Protein AF-A0A553DT82-F1 (afdb_monomer)

Secondary structure (DSSP, 8-state):
-HHHHHHHHHHHHH------SSPPPTTPPPHHHHHHHHHHHHHHHHHHHTT-TTS-S----HHHHHHHHH---HHHHHHHHHHHHTSHHHHHHHHHHHHHHHHHHHHHHHHHHHHHHHHHHHHHHHHHHHHHHHHHH--

Solvent-accessible surface area (backbone atoms only — not comparable to full-atom values): 8130 Å² total; per-residue (Å²): 113,73,70,59,53,53,52,51,54,54,55,58,67,70,61,64,80,83,62,71,92,52,71,83,62,94,70,54,62,53,68,71,59,48,41,53,50,52,43,50,50,52,51,53,54,56,45,64,77,65,66,52,80,76,69,65,90,68,87,70,49,69,65,57,51,47,27,71,74,69,74,47,54,68,68,43,51,51,54,32,48,51,39,43,58,70,38,61,69,68,35,47,54,43,51,53,52,40,51,52,55,49,52,55,51,49,54,55,50,51,54,52,52,53,53,52,50,53,53,54,52,53,51,52,51,53,51,52,55,51,53,57,53,55,60,62,75,80,108

Organism: NCBI:txid2594428

Mean predicted aligned error: 11.13 Å

Foldseek 3Di:
DVVVVVVVVVVVVVPPPPDLPADDDPLADDLVLLLVLVLVVVVVVVCVVVPVPVVDDPPQDSQNVSCVPVVDHPVNSVSNLVSQVSDVVSVVVSVVVSVVVVVVVVVVVVVVVVVVVVVVVVVVVVVVVVVVVVVVVVD

pLDDT: mean 84.73, std 13.61, range [50.41, 98.31]

Structure (mmCIF, N/CA/C/O backbone):
data_AF-A0A553DT82-F1
#
_entry.id   AF-A0A553DT82-F1
#
loop_
_atom_site.group_PDB
_atom_site.id
_atom_site.type_symbol
_atom_site.label_ato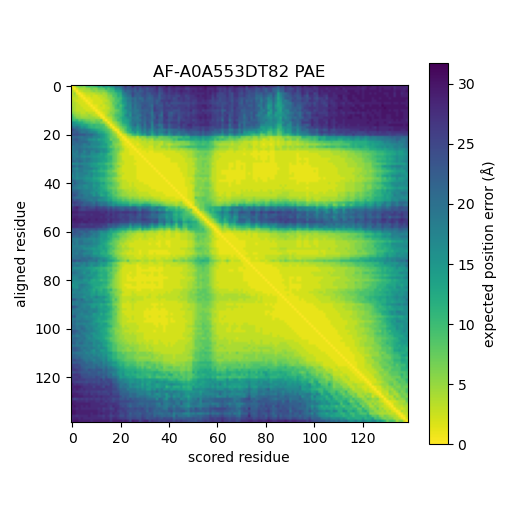m_id
_atom_site.label_alt_id
_atom_site.label_comp_id
_atom_site.label_asym_id
_atom_site.label_entity_id
_atom_site.label_seq_id
_atom_site.pdbx_PDB_ins_code
_atom_site.Cartn_x
_atom_site.Cartn_y
_atom_site.Cartn_z
_atom_site.occupancy
_atom_site.B_iso_or_equiv
_atom_site.auth_seq_id
_atom_site.auth_comp_id
_atom_site.auth_asym_id
_atom_site.auth_atom_id
_atom_site.pdbx_PDB_model_num
ATOM 1 N N . MET A 1 1 ? -5.249 -8.506 57.239 1.00 57.72 1 MET A N 1
ATOM 2 C CA . MET A 1 1 ? -5.702 -7.283 56.530 1.00 57.72 1 MET A CA 1
ATOM 3 C C . MET A 1 1 ? -4.726 -6.869 55.418 1.00 57.72 1 MET A C 1
ATOM 5 O O . MET A 1 1 ? -5.111 -6.950 54.264 1.00 57.72 1 MET A O 1
ATOM 9 N N . LYS A 1 2 ? -3.453 -6.530 55.708 1.00 65.25 2 LYS A N 1
ATOM 10 C CA . LYS A 1 2 ? -2.449 -6.124 54.687 1.00 65.25 2 LYS A CA 1
ATOM 11 C C . LYS A 1 2 ? -2.184 -7.159 53.572 1.00 65.25 2 LYS A C 1
ATOM 13 O O . LYS A 1 2 ? -2.075 -6.777 52.417 1.00 65.25 2 LYS A O 1
ATOM 18 N N . GLN A 1 3 ? -2.136 -8.450 53.908 1.00 69.50 3 GLN A N 1
ATOM 19 C CA . GLN A 1 3 ? -1.867 -9.545 52.955 1.00 69.50 3 GLN A CA 1
ATOM 20 C C . GLN A 1 3 ? -2.986 -9.708 51.899 1.00 69.50 3 GLN A C 1
ATOM 22 O O . GLN A 1 3 ? -2.711 -9.966 50.733 1.00 69.50 3 GLN A O 1
ATOM 27 N N . LEU A 1 4 ? -4.250 -9.484 52.288 1.00 78.06 4 LEU A N 1
ATOM 28 C CA . LEU A 1 4 ? -5.410 -9.564 51.385 1.00 78.06 4 LEU A CA 1
ATOM 29 C C . LEU A 1 4 ? -5.477 -8.377 50.418 1.00 78.06 4 LEU A C 1
ATOM 31 O O . LEU A 1 4 ? -5.872 -8.547 49.271 1.00 78.06 4 LEU A O 1
ATOM 35 N N . ILE A 1 5 ? -5.050 -7.193 50.867 1.00 82.31 5 ILE A N 1
ATOM 36 C CA . ILE A 1 5 ? -4.987 -5.986 50.032 1.00 82.31 5 ILE A CA 1
ATOM 37 C C . ILE A 1 5 ? -3.953 -6.168 48.917 1.00 82.31 5 ILE A C 1
ATOM 39 O O . ILE A 1 5 ? -4.238 -5.863 47.764 1.00 82.31 5 ILE A O 1
ATOM 43 N N . VAL A 1 6 ? -2.780 -6.728 49.234 1.00 83.56 6 VAL A N 1
ATOM 44 C CA . VAL A 1 6 ? -1.740 -7.021 48.234 1.00 83.56 6 VAL A CA 1
ATOM 45 C C . VAL A 1 6 ? -2.232 -8.050 47.214 1.00 83.56 6 VAL A C 1
ATOM 47 O O . VAL A 1 6 ? -2.011 -7.874 46.019 1.00 83.56 6 VAL A O 1
ATOM 50 N N . PHE A 1 7 ? -2.958 -9.079 47.661 1.00 83.38 7 PHE A N 1
ATOM 51 C CA . PHE A 1 7 ? -3.541 -10.078 46.765 1.00 83.38 7 PHE A CA 1
ATOM 52 C C . PHE A 1 7 ? -4.602 -9.473 45.832 1.00 83.38 7 PHE A C 1
ATOM 54 O O . PHE A 1 7 ? -4.594 -9.744 44.634 1.00 83.38 7 PHE A O 1
ATOM 61 N N . PHE A 1 8 ? -5.465 -8.589 46.345 1.00 80.56 8 PHE A N 1
ATOM 62 C CA . PHE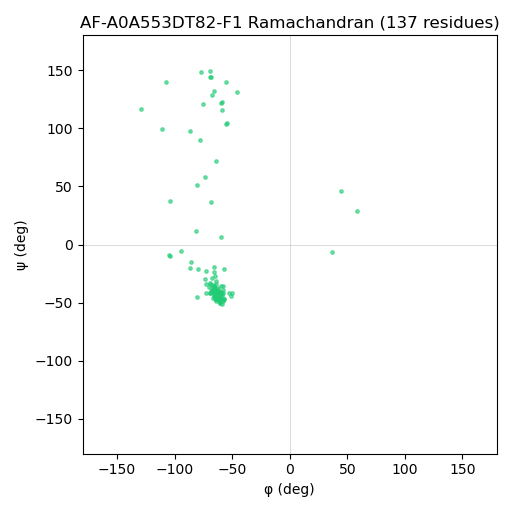 A 1 8 ? -6.452 -7.876 45.529 1.00 80.56 8 PHE A CA 1
ATOM 63 C C . PHE A 1 8 ? -5.804 -6.936 44.504 1.00 80.56 8 PHE A C 1
ATOM 65 O O . PHE A 1 8 ? -6.243 -6.898 43.359 1.00 80.56 8 PHE A O 1
ATOM 72 N N . ILE A 1 9 ? -4.734 -6.225 44.877 1.00 81.38 9 ILE A N 1
ATOM 73 C CA . ILE A 1 9 ? -3.971 -5.359 43.962 1.00 81.38 9 ILE A CA 1
ATOM 74 C C . ILE A 1 9 ? -3.288 -6.185 42.863 1.00 81.38 9 ILE A C 1
ATOM 76 O O . ILE A 1 9 ? -3.280 -5.780 41.699 1.00 81.38 9 ILE A O 1
ATOM 80 N N . LEU A 1 10 ? -2.753 -7.359 43.212 1.00 80.56 10 LEU A N 1
ATOM 81 C CA . LEU A 1 10 ? -2.136 -8.275 42.255 1.00 80.56 10 LEU A CA 1
ATOM 82 C C . LEU A 1 10 ? -3.174 -8.798 41.252 1.00 80.56 10 LEU A C 1
ATOM 84 O O . LEU A 1 10 ? -2.958 -8.704 40.051 1.00 80.56 10 LEU A O 1
ATOM 88 N N . VAL A 1 11 ? -4.331 -9.271 41.726 1.00 77.94 11 VAL A N 1
ATOM 89 C CA . VAL A 1 11 ? -5.413 -9.771 40.860 1.00 77.94 11 VAL A CA 1
ATOM 90 C C . VAL A 1 11 ? -5.975 -8.661 39.965 1.00 77.94 11 VAL A C 1
ATOM 92 O O . VAL A 1 11 ? -6.177 -8.889 38.773 1.00 77.94 11 VAL A O 1
ATOM 95 N N . PHE A 1 12 ? -6.147 -7.443 40.492 1.00 73.12 12 PHE A N 1
ATOM 96 C CA . PHE A 1 12 ? -6.646 -6.301 39.719 1.00 73.12 12 PHE A CA 1
ATOM 97 C C . PHE A 1 12 ? -5.654 -5.829 38.641 1.00 73.12 12 PHE A C 1
ATOM 99 O O . PHE A 1 12 ? -6.063 -5.339 37.590 1.00 73.12 12 PHE A O 1
ATOM 106 N N . SER A 1 13 ? -4.349 -6.030 38.864 1.00 72.19 13 SER A N 1
ATOM 107 C CA . SER A 1 13 ? -3.300 -5.718 37.880 1.00 72.19 13 SER A CA 1
ATOM 108 C C . SER A 1 13 ? -3.265 -6.703 36.702 1.00 72.19 13 SER A C 1
ATOM 110 O O . SER A 1 13 ? -2.779 -6.346 35.631 1.00 72.19 13 SER A O 1
ATOM 112 N N . LEU A 1 14 ? -3.788 -7.928 36.864 1.00 66.06 14 LEU A N 1
ATOM 113 C CA . LEU A 1 14 ? -3.905 -8.907 35.772 1.00 66.06 14 LEU A CA 1
ATOM 114 C C . LEU A 1 14 ? -5.193 -8.755 34.949 1.00 66.06 14 LEU A C 1
ATOM 116 O O . LEU A 1 14 ? -5.235 -9.188 33.798 1.00 66.06 14 LEU A O 1
ATOM 120 N N . SER A 1 15 ? -6.226 -8.104 35.485 1.00 63.22 15 SER A N 1
ATOM 121 C CA . SER A 1 15 ? -7.437 -7.728 34.745 1.00 63.22 15 SER A CA 1
ATOM 122 C C . SER A 1 15 ? -7.230 -6.450 33.926 1.00 63.22 15 SER A C 1
ATOM 124 O O . SER A 1 15 ? -8.013 -5.507 34.002 1.00 63.22 15 SER A O 1
ATOM 126 N N . GLY A 1 16 ? -6.162 -6.406 33.126 1.00 63.41 16 GLY A N 1
ATOM 127 C CA . GLY A 1 16 ? -6.047 -5.419 32.060 1.00 63.41 16 GLY A CA 1
ATOM 128 C C . GLY A 1 16 ? -7.237 -5.591 31.121 1.00 63.41 16 GLY A C 1
ATOM 129 O O . GLY A 1 16 ? -7.403 -6.657 30.524 1.00 63.41 16 GLY A O 1
ATOM 130 N N . CYS A 1 17 ? -8.091 -4.570 31.036 1.00 62.16 17 CYS A N 1
ATOM 131 C CA . CYS A 1 17 ? -9.241 -4.553 30.143 1.00 62.16 17 CYS A CA 1
ATOM 132 C C . CYS A 1 17 ? -8.751 -4.821 28.714 1.00 62.16 17 CYS A C 1
ATOM 134 O O . CYS A 1 17 ? -8.187 -3.940 28.068 1.00 62.16 17 CYS A O 1
ATOM 136 N N . LYS A 1 18 ? -8.973 -6.036 28.202 1.00 57.88 18 LYS A N 1
ATOM 137 C CA . LYS A 1 18 ? -8.942 -6.308 26.762 1.00 57.88 18 LYS A CA 1
ATOM 138 C C . LYS A 1 18 ? -10.209 -5.716 26.148 1.00 57.88 18 LYS A C 1
ATOM 140 O O . LYS A 1 18 ? -11.035 -6.438 25.601 1.00 57.88 18 LYS A O 1
ATOM 145 N N . GLU A 1 19 ? -10.414 -4.413 26.305 1.00 58.72 19 GLU A N 1
ATOM 146 C CA . GLU A 1 19 ? -11.347 -3.728 25.426 1.00 58.72 19 GLU A CA 1
ATOM 147 C C . GLU A 1 19 ? -10.719 -3.746 24.037 1.00 58.72 19 GLU A C 1
ATOM 149 O O . GLU A 1 19 ? -9.549 -3.395 23.865 1.00 58.72 19 GLU A O 1
ATOM 154 N N . GLU A 1 20 ? -11.485 -4.189 23.041 1.00 61.94 20 GLU A N 1
ATOM 155 C CA . GLU A 1 20 ? -11.148 -3.895 21.656 1.00 61.94 20 GLU A CA 1
ATOM 156 C C . GLU A 1 20 ? -11.030 -2.372 21.552 1.00 61.94 20 GLU A C 1
ATOM 158 O O . GLU A 1 20 ? -12.036 -1.661 21.574 1.00 61.94 20 GLU A O 1
ATOM 163 N N . ALA A 1 21 ? -9.794 -1.866 21.494 1.00 68.81 21 ALA A N 1
ATOM 164 C CA . ALA A 1 21 ? -9.520 -0.431 21.551 1.00 68.81 21 ALA A CA 1
ATOM 165 C C . ALA A 1 21 ? -10.259 0.344 20.444 1.00 68.81 21 ALA A C 1
ATOM 167 O O . ALA A 1 21 ? -10.498 1.543 20.575 1.00 68.81 21 ALA A O 1
ATOM 168 N N . ILE A 1 22 ? -10.653 -0.348 19.366 1.00 82.19 22 ILE A N 1
ATOM 169 C CA . ILE A 1 22 ? -11.432 0.189 18.255 1.00 82.19 22 ILE A CA 1
ATOM 170 C C . ILE A 1 22 ? -12.640 -0.714 17.980 1.00 82.19 22 ILE A C 1
ATOM 172 O O . ILE A 1 22 ? -12.498 -1.852 17.539 1.00 82.19 22 ILE A O 1
ATOM 176 N N . LYS A 1 23 ? -13.849 -0.174 18.164 1.00 87.06 23 LYS A N 1
ATOM 177 C CA . LYS A 1 23 ? -15.099 -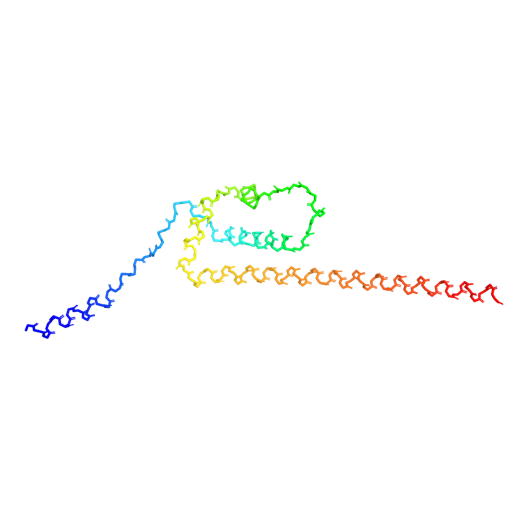0.862 17.805 1.00 87.06 23 LYS A CA 1
ATOM 178 C C . LYS A 1 23 ? -15.240 -0.985 16.287 1.00 87.06 23 LYS A C 1
ATOM 180 O O . LYS A 1 23 ? -14.918 -0.053 15.548 1.00 87.06 23 LYS A O 1
ATOM 185 N N . LYS A 1 24 ? -15.810 -2.103 15.825 1.00 91.06 24 LYS A N 1
ATOM 186 C CA . LYS A 1 24 ? -16.116 -2.326 14.404 1.00 91.06 24 LYS A CA 1
ATOM 187 C C . LYS A 1 24 ? -17.082 -1.250 13.868 1.00 91.06 24 LYS A C 1
ATOM 189 O O . LYS A 1 24 ? -18.192 -1.129 14.395 1.00 91.06 24 LYS A O 1
ATOM 194 N N . PRO A 1 25 ? -16.711 -0.481 12.826 1.00 92.50 25 PRO A N 1
ATOM 195 C CA . PRO A 1 25 ? -17.607 0.500 12.221 1.00 92.50 25 PRO A CA 1
ATOM 196 C C . PRO A 1 25 ? -18.763 -0.190 11.479 1.00 92.50 25 PRO A C 1
ATOM 198 O O . PRO A 1 25 ? -18.606 -1.292 10.951 1.00 92.50 25 PRO A O 1
ATOM 201 N N . LYS A 1 26 ? -19.934 0.462 11.432 1.00 92.69 26 LYS A N 1
ATOM 202 C CA . LYS A 1 26 ? -21.135 -0.068 10.752 1.00 92.69 26 LYS A CA 1
ATOM 203 C C . LYS A 1 26 ? -20.929 -0.212 9.241 1.00 92.69 26 LYS A C 1
ATOM 205 O O . LYS A 1 26 ? -21.457 -1.126 8.625 1.00 92.69 26 LYS A O 1
ATOM 210 N N . ASP A 1 27 ? -20.148 0.693 8.677 1.00 93.25 27 ASP A N 1
ATOM 211 C CA . ASP A 1 27 ? -19.814 0.859 7.269 1.00 93.25 27 ASP A CA 1
ATOM 212 C C . ASP A 1 27 ? -18.390 0.360 6.961 1.00 93.25 27 ASP A C 1
ATOM 214 O O . ASP A 1 27 ? -17.667 0.962 6.169 1.00 93.25 27 ASP A O 1
ATOM 218 N N . LEU A 1 28 ? -17.961 -0.732 7.605 1.00 96.12 28 LEU A N 1
ATOM 219 C CA . LEU A 1 28 ? -16.624 -1.294 7.410 1.00 96.12 28 LEU A CA 1
ATOM 220 C C . LEU A 1 28 ? -16.389 -1.679 5.941 1.00 96.12 28 LEU A C 1
ATOM 222 O O . LEU A 1 28 ? -17.101 -2.518 5.388 1.00 96.12 28 LEU A O 1
ATOM 226 N N . ILE A 1 29 ? -15.348 -1.109 5.337 1.00 97.38 29 ILE A N 1
ATOM 227 C CA . ILE A 1 29 ? -14.870 -1.505 4.009 1.00 97.38 29 ILE A CA 1
ATOM 228 C C . ILE A 1 29 ? -14.327 -2.925 4.094 1.00 97.38 29 ILE A C 1
ATOM 230 O O . ILE A 1 29 ? -13.521 -3.218 4.969 1.00 97.38 29 ILE A O 1
ATOM 234 N N . GLU A 1 30 ? -14.730 -3.795 3.170 1.00 97.00 30 GLU A N 1
ATOM 235 C CA . GLU A 1 30 ? -14.234 -5.168 3.110 1.00 97.00 30 GLU A CA 1
ATOM 236 C C . GLU A 1 30 ? -12.700 -5.210 3.021 1.00 97.00 30 GLU A C 1
ATOM 238 O O . GLU A 1 30 ? -12.083 -4.441 2.283 1.00 97.00 30 GLU A O 1
ATOM 243 N N . LYS A 1 31 ? -12.071 -6.157 3.730 1.00 96.62 31 LYS A N 1
ATOM 244 C CA . LYS A 1 31 ? -10.607 -6.270 3.828 1.00 96.62 31 LYS A CA 1
ATOM 245 C C . LYS A 1 31 ? -9.924 -6.258 2.458 1.00 96.62 31 LYS A C 1
ATOM 247 O O . LYS A 1 31 ? -8.942 -5.546 2.278 1.00 96.62 31 LYS A O 1
ATOM 252 N N . LYS A 1 32 ? -10.459 -7.009 1.490 1.00 97.19 32 LYS A N 1
ATOM 253 C CA . LYS A 1 32 ? -9.921 -7.083 0.124 1.00 97.19 32 LYS A CA 1
ATOM 254 C C . LYS A 1 32 ? -9.962 -5.725 -0.586 1.00 97.19 32 LYS A C 1
ATOM 256 O O . LYS A 1 32 ? -8.968 -5.305 -1.167 1.00 97.19 32 LYS A O 1
ATOM 261 N N . VAL A 1 33 ? -11.079 -5.008 -0.467 1.00 97.88 33 VAL A N 1
ATOM 262 C CA . VAL A 1 33 ? -11.232 -3.657 -1.026 1.00 97.88 33 VAL A CA 1
ATOM 263 C C . VAL A 1 33 ? -10.287 -2.675 -0.331 1.00 97.88 33 VAL A C 1
ATOM 265 O O . VAL A 1 33 ? -9.685 -1.835 -0.990 1.00 97.88 33 VAL A O 1
ATOM 268 N N . MET A 1 34 ? -10.088 -2.802 0.984 1.00 97.69 34 MET A N 1
ATOM 269 C CA . MET A 1 34 ? -9.120 -1.974 1.705 1.00 97.69 34 MET A CA 1
ATOM 270 C C . MET A 1 34 ? -7.679 -2.227 1.236 1.00 97.69 34 MET A C 1
ATOM 272 O O . MET A 1 34 ? -6.920 -1.275 1.073 1.00 97.69 34 MET A O 1
ATOM 276 N N . VAL A 1 35 ? -7.302 -3.482 0.966 1.00 98.31 35 VAL A N 1
ATOM 277 C CA . VAL A 1 35 ? -6.000 -3.809 0.357 1.00 98.31 35 VAL A CA 1
ATOM 278 C C . VAL A 1 35 ? -5.841 -3.112 -0.999 1.00 98.31 35 VAL A C 1
ATOM 280 O O . VAL A 1 35 ? -4.794 -2.520 -1.257 1.00 98.31 35 VAL A O 1
ATOM 283 N N . ASP A 1 36 ? -6.875 -3.124 -1.843 1.00 98.25 36 ASP A N 1
ATOM 284 C CA . ASP A 1 36 ? -6.863 -2.434 -3.139 1.00 98.25 36 ASP A CA 1
ATOM 285 C C . ASP A 1 36 ? -6.737 -0.905 -2.997 1.00 98.25 36 ASP A C 1
ATOM 287 O O . ASP A 1 36 ? -5.939 -0.279 -3.702 1.00 98.25 36 ASP A O 1
ATOM 291 N N . ILE A 1 37 ? -7.459 -0.308 -2.044 1.00 97.50 37 ILE A N 1
ATOM 292 C CA . ILE A 1 37 ? -7.379 1.125 -1.722 1.00 97.50 37 ILE A CA 1
ATOM 293 C C . ILE A 1 37 ? -5.962 1.501 -1.282 1.00 97.50 37 ILE A C 1
ATOM 295 O O . ILE A 1 37 ? -5.383 2.452 -1.810 1.00 97.50 37 ILE A O 1
ATOM 299 N N . LEU A 1 38 ? -5.384 0.758 -0.334 1.00 97.00 38 LEU A N 1
ATOM 300 C CA . LEU A 1 38 ? -4.040 1.020 0.183 1.00 97.00 38 LEU A CA 1
ATOM 301 C C . LEU A 1 38 ? -2.961 0.795 -0.888 1.00 97.00 38 LEU A C 1
ATOM 303 O O . LEU A 1 38 ? -1.990 1.553 -0.949 1.00 97.00 38 LEU A O 1
ATOM 307 N N . TYR A 1 39 ? -3.139 -0.193 -1.769 1.00 97.38 39 TYR A N 1
ATOM 308 C CA . TYR A 1 39 ? -2.265 -0.412 -2.923 1.00 97.38 39 TYR A CA 1
ATOM 309 C C . TYR A 1 39 ? -2.257 0.800 -3.867 1.00 97.38 39 TYR A C 1
ATOM 311 O O . TYR A 1 39 ? -1.190 1.310 -4.213 1.00 97.38 39 TYR A O 1
ATOM 319 N N . ASP A 1 40 ? -3.430 1.310 -4.242 1.00 95.12 40 ASP A N 1
ATOM 320 C CA . ASP A 1 40 ? -3.527 2.483 -5.113 1.00 95.12 40 ASP A CA 1
ATOM 321 C C . ASP A 1 40 ? -2.998 3.758 -4.453 1.00 95.12 40 ASP A C 1
ATOM 323 O O . ASP A 1 40 ? -2.319 4.550 -5.106 1.00 95.12 40 ASP A O 1
ATOM 327 N N . LEU A 1 41 ? -3.280 3.963 -3.162 1.00 93.56 41 LEU A N 1
ATOM 328 C CA . LEU A 1 41 ? -2.716 5.080 -2.402 1.00 93.56 41 LEU A CA 1
ATOM 329 C C . LEU A 1 41 ? -1.184 5.019 -2.389 1.00 93.56 41 LEU A C 1
ATOM 331 O O . LEU A 1 41 ? -0.536 6.043 -2.593 1.00 93.56 41 LEU A O 1
ATOM 335 N N . SER A 1 42 ? -0.606 3.823 -2.242 1.00 92.88 42 SER A N 1
ATOM 336 C CA . SER A 1 42 ? 0.848 3.621 -2.313 1.00 92.88 42 SER A CA 1
ATOM 337 C C . SER A 1 42 ? 1.409 4.014 -3.686 1.00 92.88 42 SER A C 1
ATOM 339 O O . SER A 1 42 ? 2.459 4.652 -3.771 1.00 92.88 42 SER A O 1
ATOM 341 N N . LEU A 1 43 ? 0.700 3.685 -4.774 1.00 90.94 43 LEU A N 1
ATOM 342 C CA . LEU A 1 43 ? 1.087 4.082 -6.132 1.00 90.94 43 LEU A CA 1
ATOM 343 C C . LEU A 1 43 ? 0.969 5.594 -6.360 1.00 90.94 43 LEU A C 1
ATOM 345 O O . LEU A 1 43 ? 1.847 6.185 -6.993 1.00 90.94 43 LEU A O 1
ATOM 349 N N . LEU A 1 44 ? -0.095 6.225 -5.857 1.00 87.69 44 LEU A N 1
ATOM 350 C CA . LEU A 1 44 ? -0.283 7.676 -5.938 1.00 87.69 44 LEU A CA 1
ATOM 351 C C . LEU A 1 44 ? 0.822 8.421 -5.185 1.00 87.69 44 LEU A C 1
ATOM 353 O O . LEU A 1 44 ? 1.378 9.386 -5.712 1.00 87.69 44 LEU A O 1
ATOM 357 N N . GLU A 1 45 ? 1.182 7.941 -3.996 1.00 86.31 45 GLU A N 1
ATOM 358 C CA . GLU A 1 45 ? 2.254 8.525 -3.193 1.00 86.31 45 GLU A CA 1
ATOM 359 C C . GLU A 1 45 ? 3.609 8.378 -3.901 1.00 86.31 45 GLU A C 1
ATOM 361 O O . GLU A 1 45 ? 4.316 9.365 -4.102 1.00 86.31 45 GLU A O 1
ATOM 366 N N . ALA A 1 46 ? 3.935 7.187 -4.415 1.00 85.75 46 ALA A N 1
ATOM 367 C CA . ALA A 1 46 ? 5.151 6.973 -5.205 1.00 85.75 46 ALA A CA 1
ATOM 368 C C . ALA A 1 46 ? 5.203 7.855 -6.469 1.00 85.75 46 ALA A C 1
ATOM 370 O O . ALA A 1 46 ? 6.267 8.348 -6.856 1.00 85.75 46 ALA A O 1
ATOM 371 N N . SER A 1 47 ? 4.052 8.087 -7.105 1.00 81.50 47 SER A N 1
ATOM 372 C CA . SER A 1 47 ? 3.934 8.927 -8.302 1.00 81.50 47 SER A CA 1
ATOM 373 C C . SER A 1 47 ? 4.239 10.400 -8.019 1.00 81.50 47 SER A C 1
ATOM 375 O O . SER A 1 47 ? 4.835 11.077 -8.860 1.00 81.50 47 SER A O 1
ATOM 377 N N . LYS A 1 48 ? 3.874 10.890 -6.827 1.00 78.19 48 LYS A N 1
ATOM 378 C CA . LYS A 1 48 ? 4.159 12.257 -6.371 1.00 78.19 48 LYS A CA 1
ATOM 379 C C . LYS A 1 48 ? 5.664 12.514 -6.261 1.00 78.19 48 LYS A C 1
ATOM 381 O O . LYS A 1 48 ? 6.128 13.567 -6.689 1.00 78.19 48 LYS A O 1
ATOM 386 N N . TYR A 1 49 ? 6.429 11.550 -5.745 1.00 75.25 49 TYR A N 1
ATOM 387 C CA . TYR A 1 49 ? 7.882 11.683 -5.575 1.00 75.25 49 TYR A CA 1
ATOM 388 C C . TYR A 1 49 ? 8.668 11.604 -6.887 1.00 75.25 49 TYR A C 1
ATOM 390 O O . TYR A 1 49 ? 9.715 12.233 -7.013 1.00 75.25 49 TYR A O 1
ATOM 398 N N . GLN A 1 50 ? 8.167 10.876 -7.887 1.00 71.69 50 GLN A N 1
ATOM 399 C CA . GLN A 1 50 ? 8.872 10.702 -9.162 1.00 71.69 50 GLN A CA 1
ATOM 400 C C . GLN A 1 50 ? 8.699 11.873 -10.145 1.00 71.69 50 GLN A C 1
ATOM 402 O O . GLN A 1 50 ? 9.070 11.739 -11.310 1.00 71.69 50 GLN A O 1
ATOM 407 N N . ASN A 1 51 ? 8.158 13.023 -9.704 1.00 62.75 51 ASN A N 1
ATOM 408 C CA . ASN A 1 51 ? 7.943 14.213 -10.539 1.00 62.75 51 ASN A CA 1
ATOM 409 C C . ASN A 1 51 ? 7.346 13.853 -11.912 1.00 62.75 51 ASN A C 1
ATOM 411 O O . ASN A 1 51 ? 7.777 14.349 -12.956 1.00 62.75 51 ASN A O 1
ATOM 415 N N . LEU A 1 52 ? 6.316 12.996 -11.918 1.00 60.34 52 LEU A N 1
ATOM 416 C CA . LEU A 1 52 ? 5.549 12.619 -13.111 1.00 60.34 52 LEU A CA 1
ATOM 417 C C . LEU A 1 52 ? 4.704 13.792 -13.651 1.00 60.34 52 LEU A C 1
ATOM 419 O O . LEU A 1 52 ? 3.613 13.583 -14.172 1.00 60.34 52 LEU A O 1
ATOM 423 N N . GLY A 1 53 ? 5.207 15.032 -13.591 1.00 52.03 53 GLY A N 1
ATOM 424 C CA . GLY A 1 53 ? 4.565 16.282 -14.016 1.00 52.03 53 GLY A CA 1
ATOM 425 C C . GLY A 1 53 ? 4.176 16.354 -15.498 1.00 52.03 53 GLY A C 1
ATOM 426 O O . GLY A 1 53 ? 3.736 17.397 -15.964 1.00 52.03 53 GLY A O 1
ATOM 427 N N . LYS A 1 54 ? 4.317 15.252 -16.244 1.00 53.31 54 LYS A N 1
ATOM 428 C CA . LYS A 1 54 ? 3.827 15.071 -17.616 1.00 53.31 54 LYS A CA 1
ATOM 429 C C . LYS A 1 54 ? 2.573 14.191 -17.713 1.00 53.31 54 LYS A C 1
ATOM 431 O O . LYS A 1 54 ? 1.969 14.142 -18.780 1.00 53.31 54 LYS A O 1
ATOM 436 N N . ILE A 1 55 ? 2.153 13.518 -16.636 1.00 57.12 55 ILE A N 1
ATOM 437 C CA . ILE A 1 55 ? 0.841 12.861 -16.562 1.00 57.12 55 ILE A CA 1
ATOM 438 C C . ILE A 1 55 ? -0.163 13.986 -16.297 1.00 57.12 55 ILE A C 1
ATOM 440 O O . ILE A 1 55 ? -0.333 14.443 -15.173 1.00 57.12 55 ILE A O 1
ATOM 444 N N . GLY A 1 56 ? -0.664 14.544 -17.399 1.00 50.69 56 GLY A N 1
ATOM 445 C CA . GLY A 1 56 ? -1.093 15.934 -17.526 1.00 50.69 56 GLY A CA 1
ATOM 446 C C . GLY A 1 56 ? -1.959 16.483 -16.398 1.00 50.69 56 GLY A C 1
ATOM 447 O O . GLY A 1 56 ? -2.958 15.867 -16.065 1.00 50.69 56 GLY A O 1
ATOM 448 N N . ASN A 1 57 ? -1.577 17.668 -15.902 1.00 51.88 57 ASN A N 1
ATOM 449 C CA . ASN A 1 57 ? -2.340 18.817 -15.369 1.00 51.88 57 ASN A CA 1
ATOM 450 C C . ASN A 1 57 ? -3.632 18.637 -14.540 1.00 51.88 57 ASN A C 1
ATOM 452 O O . ASN A 1 57 ? -4.127 19.620 -13.990 1.00 51.88 57 ASN A O 1
ATOM 456 N N . LYS A 1 58 ? -4.194 17.443 -14.375 1.00 59.94 58 LYS A N 1
ATOM 457 C CA . LYS A 1 58 ? -5.296 17.170 -13.465 1.00 59.94 58 LYS A CA 1
ATOM 458 C C . LYS A 1 58 ? -4.688 16.861 -12.109 1.00 59.94 58 LYS A C 1
ATOM 460 O O . LYS A 1 58 ? -4.275 15.738 -11.837 1.00 59.94 58 LYS A O 1
ATOM 465 N N . LYS A 1 59 ? -4.661 17.878 -11.249 1.00 66.31 59 LYS A N 1
ATOM 466 C CA . LYS A 1 59 ? -4.479 17.730 -9.801 1.00 66.31 59 LYS A CA 1
ATOM 467 C C . LYS A 1 59 ? -5.673 16.947 -9.231 1.00 66.31 59 LYS A C 1
ATOM 469 O O . LYS A 1 59 ? -6.560 17.529 -8.620 1.00 66.31 59 LYS A O 1
ATOM 474 N N . VAL A 1 60 ? -5.754 15.645 -9.500 1.00 71.25 60 VAL A N 1
ATOM 475 C CA . VAL A 1 60 ? -6.755 14.776 -8.870 1.00 71.25 60 VAL A CA 1
ATOM 476 C C . VAL A 1 60 ? -6.282 14.526 -7.447 1.00 71.25 60 VAL A C 1
ATOM 478 O O . VAL A 1 60 ? -5.174 14.032 -7.242 1.00 71.25 60 VAL A O 1
ATOM 481 N N . SER A 1 61 ? -7.091 14.901 -6.457 1.00 84.88 61 SER A N 1
ATOM 482 C CA . SER A 1 61 ? -6.758 14.602 -5.066 1.00 84.88 61 SER A CA 1
ATOM 483 C C . SER A 1 61 ? -6.846 13.086 -4.826 1.00 84.88 61 SER A C 1
ATOM 485 O O . SER A 1 61 ? -7.735 12.436 -5.388 1.00 84.88 61 SER A O 1
ATOM 487 N N . PRO A 1 62 ? -5.972 12.497 -3.987 1.00 85.81 62 PRO A N 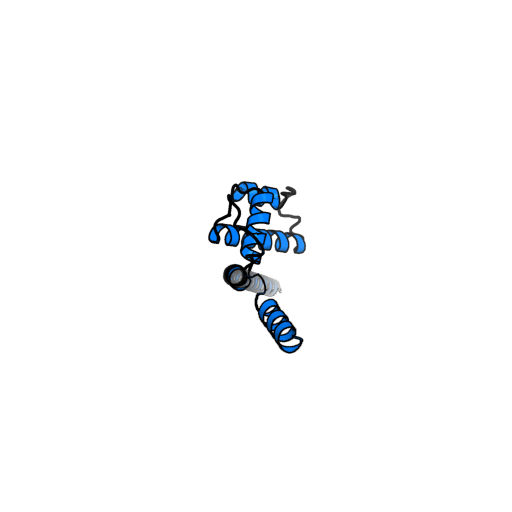1
ATOM 488 C CA . PRO A 1 62 ? -6.050 11.075 -3.651 1.00 85.81 62 PRO A CA 1
ATOM 489 C C . PRO A 1 62 ? -7.437 10.666 -3.147 1.00 85.81 62 PRO A C 1
ATOM 491 O O . PRO A 1 62 ? -7.987 9.666 -3.599 1.00 85.81 62 PRO A O 1
ATOM 494 N N . SER A 1 63 ? -8.062 11.490 -2.304 1.00 88.62 63 SER A N 1
ATOM 495 C CA . SER A 1 63 ? -9.418 11.243 -1.804 1.00 88.62 63 SER A CA 1
ATOM 496 C C . SER A 1 63 ? -10.455 11.182 -2.927 1.00 88.62 63 SER A C 1
ATOM 498 O O . SER A 1 63 ? -11.301 10.292 -2.929 1.00 88.62 63 SER A O 1
ATOM 500 N N . GLN A 1 64 ? -10.378 12.080 -3.916 1.00 90.62 64 GLN A N 1
ATOM 501 C CA . GLN A 1 64 ? -11.302 12.076 -5.051 1.00 90.62 64 GLN A CA 1
ATOM 502 C C . GLN A 1 64 ? -11.060 10.883 -5.981 1.00 90.62 64 GLN A C 1
ATOM 504 O O . GLN A 1 64 ? -12.013 10.304 -6.497 1.00 90.62 64 GLN A O 1
ATOM 509 N N . PHE A 1 65 ? -9.802 10.479 -6.172 1.00 91.38 65 PHE A N 1
ATOM 510 C CA . PHE A 1 65 ? -9.470 9.265 -6.915 1.00 91.38 65 PHE A CA 1
ATOM 511 C C . PHE A 1 65 ? -10.072 8.018 -6.250 1.00 91.38 65 PHE A C 1
ATOM 513 O O . PHE A 1 65 ? -10.767 7.247 -6.915 1.00 91.38 65 PHE A O 1
ATOM 520 N N . ILE A 1 66 ? -9.859 7.852 -4.939 1.00 95.00 66 ILE A N 1
ATOM 521 C CA . ILE A 1 66 ? -10.376 6.708 -4.178 1.00 95.00 66 ILE A CA 1
ATOM 522 C C . ILE A 1 66 ? -11.905 6.697 -4.180 1.00 95.00 66 ILE A C 1
ATOM 524 O O . ILE A 1 66 ? -12.499 5.669 -4.501 1.00 95.00 66 ILE A O 1
ATOM 528 N N . TYR A 1 67 ? -12.545 7.842 -3.934 1.00 94.56 67 TYR A N 1
ATOM 529 C CA . TYR A 1 67 ? -14.000 7.962 -4.012 1.00 94.56 67 TYR A CA 1
ATOM 530 C C . TYR A 1 67 ? -14.536 7.553 -5.391 1.00 94.56 67 TYR A C 1
ATOM 532 O O . TYR A 1 67 ? -15.463 6.751 -5.497 1.00 94.56 67 TYR A O 1
ATOM 540 N N . ASN A 1 68 ? -13.925 8.047 -6.471 1.00 94.06 68 ASN A N 1
ATOM 541 C CA . ASN A 1 68 ? -14.386 7.755 -7.825 1.00 94.06 68 ASN A CA 1
ATOM 542 C C . ASN A 1 68 ? -14.270 6.268 -8.180 1.00 94.06 68 ASN A C 1
ATOM 544 O O . ASN A 1 68 ? -15.189 5.742 -8.819 1.00 94.06 68 ASN A O 1
ATOM 548 N N . LYS A 1 69 ? -13.173 5.616 -7.772 1.00 95.88 69 LYS A N 1
ATOM 549 C CA . LYS A 1 69 ? -12.867 4.216 -8.098 1.00 95.88 69 LYS A CA 1
ATOM 550 C C . LYS A 1 69 ? -13.617 3.218 -7.213 1.00 95.88 69 LYS A C 1
ATOM 552 O O . LYS A 1 69 ? -14.177 2.265 -7.742 1.00 95.88 69 LYS A O 1
ATOM 557 N N . TYR A 1 70 ? -13.655 3.447 -5.902 1.00 96.75 70 TYR A N 1
ATOM 558 C CA . TYR A 1 70 ? -14.173 2.483 -4.922 1.00 96.75 70 TYR A CA 1
ATOM 559 C C . TYR A 1 70 ? -15.555 2.834 -4.371 1.00 96.75 70 TYR A C 1
ATOM 561 O O . TYR A 1 70 ? -16.161 2.009 -3.697 1.00 96.75 70 TYR A O 1
ATOM 569 N N . LYS A 1 71 ? -16.072 4.036 -4.662 1.00 95.81 71 LYS A N 1
ATOM 570 C CA . LYS A 1 71 ? -17.349 4.547 -4.126 1.00 95.81 71 LYS A CA 1
ATOM 571 C C . LYS A 1 71 ? -17.385 4.602 -2.592 1.00 95.81 71 LYS A C 1
ATOM 573 O O . LYS A 1 71 ? -18.449 4.508 -1.993 1.00 95.81 71 LYS A O 1
ATOM 578 N N . THR A 1 72 ? -16.221 4.789 -1.971 1.00 93.94 72 THR A N 1
ATOM 579 C CA . THR A 1 72 ? -16.044 4.891 -0.516 1.00 93.94 72 THR A CA 1
ATOM 580 C C . THR A 1 72 ? -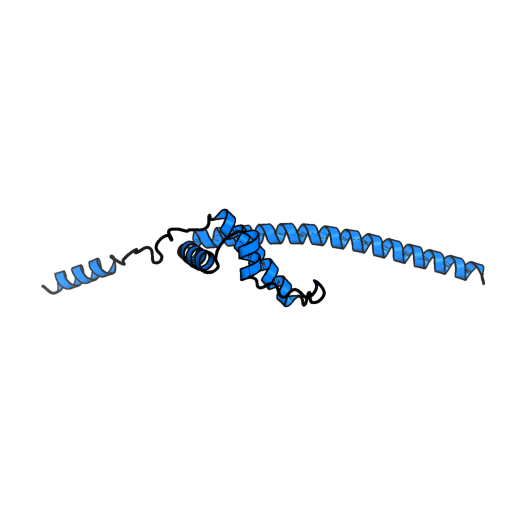15.727 6.322 -0.104 1.00 93.94 72 THR A C 1
ATOM 582 O O . THR A 1 72 ? -14.918 6.988 -0.756 1.00 93.94 72 THR A O 1
ATOM 585 N N . ASP A 1 73 ? -16.306 6.782 1.002 1.00 92.06 73 ASP A N 1
ATOM 586 C CA . ASP A 1 73 ? -15.990 8.096 1.573 1.00 92.06 73 ASP A CA 1
ATOM 587 C C . ASP A 1 73 ? -14.648 8.073 2.332 1.00 92.06 73 ASP A C 1
ATOM 589 O O . ASP A 1 73 ? -14.267 7.084 2.951 1.00 92.06 73 ASP A O 1
ATOM 593 N N . SER A 1 74 ? -13.941 9.198 2.329 1.00 93.56 74 SER A N 1
ATOM 594 C CA . SER A 1 74 ? -12.735 9.456 3.117 1.00 93.56 74 SER A CA 1
ATOM 595 C C . SER A 1 74 ? -12.892 9.115 4.606 1.00 93.56 74 SER A C 1
ATOM 597 O O . SER A 1 74 ? -12.004 8.496 5.192 1.00 93.56 74 SER A O 1
ATOM 599 N N . ILE A 1 75 ? -14.038 9.451 5.210 1.00 95.12 75 ILE A N 1
ATOM 600 C CA . ILE A 1 75 ? -14.329 9.149 6.618 1.00 95.12 75 ILE A CA 1
ATOM 601 C C . ILE A 1 75 ? -14.491 7.638 6.821 1.00 95.12 75 ILE A C 1
ATOM 603 O O . ILE A 1 75 ? -13.993 7.083 7.803 1.00 95.12 75 ILE A O 1
ATOM 607 N N . GLN A 1 76 ? -15.156 6.963 5.885 1.00 96.12 76 GLN A N 1
ATOM 608 C CA . GLN A 1 76 ? -15.338 5.513 5.901 1.00 96.12 76 GLN A CA 1
ATOM 609 C C . GLN A 1 76 ? -13.990 4.785 5.778 1.00 96.12 76 GLN A C 1
ATOM 611 O O . GLN A 1 76 ? -13.718 3.842 6.529 1.00 96.12 76 GLN A O 1
ATOM 616 N N . VAL A 1 77 ? -13.123 5.256 4.873 1.00 96.50 77 VAL A N 1
ATOM 617 C CA . VAL A 1 77 ? -11.753 4.752 4.698 1.00 96.50 77 VAL A CA 1
ATOM 618 C C . VAL A 1 77 ? -10.951 4.932 5.981 1.00 96.50 77 VAL A C 1
ATOM 620 O O . VAL A 1 77 ? -10.355 3.966 6.450 1.00 96.50 77 VAL A O 1
ATOM 623 N N . LEU A 1 78 ? -10.993 6.114 6.601 1.00 95.56 78 LEU A N 1
ATOM 624 C CA . LEU A 1 78 ? -10.294 6.388 7.857 1.00 95.56 78 LEU A CA 1
ATOM 625 C C . LEU A 1 78 ? -10.737 5.441 8.983 1.00 95.56 78 LEU A C 1
ATOM 627 O O . LEU A 1 78 ? -9.896 4.795 9.604 1.00 95.56 78 LEU A O 1
ATOM 631 N N . LYS A 1 79 ? -12.049 5.313 9.222 1.00 96.19 79 LYS A N 1
ATOM 632 C CA . LYS A 1 79 ? -12.596 4.437 10.274 1.00 96.19 79 LYS A CA 1
ATOM 633 C C . LYS A 1 79 ? -12.251 2.971 10.040 1.00 96.19 79 LYS A C 1
ATOM 635 O O . LYS A 1 79 ? -11.860 2.269 10.970 1.00 96.19 79 LYS A O 1
ATOM 640 N N . SER A 1 80 ? -12.377 2.515 8.796 1.00 96.94 80 SER A N 1
ATOM 641 C CA . SER A 1 80 ? -12.035 1.144 8.419 1.00 96.94 80 SER A CA 1
ATOM 642 C C . SER A 1 80 ? -10.537 0.885 8.587 1.00 96.94 80 SER A C 1
ATOM 644 O O . SER A 1 80 ? -10.148 -0.157 9.104 1.00 96.94 80 SER A O 1
ATOM 646 N N . ASN A 1 81 ? -9.695 1.855 8.224 1.00 96.50 81 ASN A N 1
ATOM 647 C CA . ASN A 1 81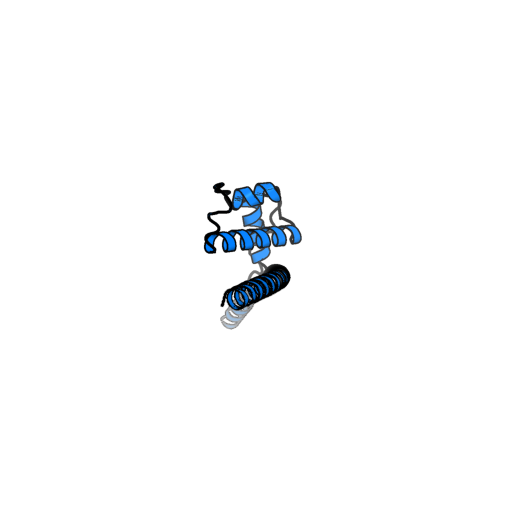 ? -8.254 1.769 8.414 1.00 96.50 81 ASN A CA 1
ATOM 648 C C . ASN A 1 81 ? -7.879 1.685 9.899 1.00 96.50 81 ASN A C 1
ATOM 650 O O . ASN A 1 81 ? -7.087 0.830 10.274 1.00 96.50 81 ASN A O 1
ATOM 654 N N . MET A 1 82 ? -8.493 2.510 10.755 1.00 95.31 82 MET A N 1
ATOM 655 C CA . MET A 1 82 ? -8.293 2.444 12.209 1.00 95.31 82 MET A CA 1
ATOM 656 C C . MET A 1 82 ? -8.714 1.087 12.783 1.00 95.31 82 MET A C 1
ATOM 658 O O . MET A 1 82 ? -8.001 0.524 13.610 1.00 95.31 82 MET A O 1
ATOM 662 N N . TYR A 1 83 ? -9.845 0.540 12.323 1.00 95.94 83 TYR A N 1
ATOM 663 C CA . TYR A 1 83 ? -10.302 -0.787 12.729 1.00 95.94 83 TYR A CA 1
ATOM 664 C C . TYR A 1 83 ? -9.297 -1.876 12.343 1.00 95.94 83 TYR A C 1
ATOM 666 O O . TYR A 1 83 ? -8.906 -2.666 13.198 1.00 95.94 83 TYR A O 1
ATOM 674 N N . TYR A 1 84 ? -8.815 -1.897 11.098 1.00 95.94 84 TYR A N 1
ATOM 675 C CA . TYR A 1 84 ? -7.823 -2.891 10.681 1.00 95.94 84 TYR A CA 1
ATOM 676 C C . TYR A 1 84 ? -6.474 -2.704 11.379 1.00 95.94 84 TYR A C 1
ATOM 678 O O . TYR A 1 84 ? -5.882 -3.691 11.804 1.00 95.94 84 TYR A O 1
ATOM 686 N N . ALA A 1 85 ? -6.028 -1.461 11.576 1.00 95.12 85 ALA A N 1
ATOM 687 C CA . ALA A 1 85 ? -4.787 -1.143 12.278 1.00 95.12 85 ALA A CA 1
ATOM 688 C C . ALA A 1 85 ? -4.812 -1.525 13.770 1.00 95.12 85 ALA A C 1
ATOM 690 O O . ALA A 1 85 ? -3.750 -1.689 14.367 1.00 95.12 85 ALA A O 1
ATOM 691 N N . SER A 1 86 ? -5.996 -1.710 14.371 1.00 94.06 86 SER A N 1
ATOM 692 C CA . SER A 1 86 ? -6.118 -2.194 15.754 1.00 94.06 86 SER A CA 1
ATOM 693 C C . SER A 1 86 ? -5.621 -3.635 15.941 1.00 94.06 86 SER A C 1
ATOM 695 O O . SER A 1 86 ? -5.216 -4.003 17.042 1.00 94.06 86 SER A O 1
ATOM 697 N N . ASN A 1 87 ? -5.594 -4.441 14.872 1.00 93.50 87 ASN A N 1
ATOM 698 C CA . ASN A 1 87 ? -5.026 -5.784 14.869 1.00 93.50 87 ASN A CA 1
ATOM 699 C C . ASN A 1 87 ? -3.752 -5.797 14.014 1.00 93.50 87 ASN A C 1
ATOM 701 O O . ASN A 1 87 ? -3.803 -5.894 12.786 1.00 93.50 87 ASN A O 1
ATOM 705 N N . ILE A 1 88 ? -2.603 -5.724 14.686 1.00 92.94 88 ILE A N 1
ATOM 706 C CA . ILE A 1 88 ? -1.287 -5.604 14.046 1.00 92.94 88 ILE A CA 1
ATOM 707 C C . ILE A 1 88 ? -1.008 -6.769 13.088 1.00 92.94 88 ILE A C 1
ATOM 709 O O . ILE A 1 88 ? -0.505 -6.539 11.991 1.00 92.94 88 ILE A O 1
ATOM 713 N N . GLU A 1 89 ? -1.349 -8.005 13.458 1.00 94.25 89 GLU A N 1
ATOM 714 C CA . GLU A 1 89 ? -1.109 -9.181 12.612 1.00 94.25 89 GLU A CA 1
ATOM 715 C C . GLU A 1 89 ? -1.955 -9.135 11.335 1.00 94.25 89 GLU A C 1
ATOM 717 O O . GLU A 1 89 ? -1.446 -9.328 10.228 1.00 94.25 89 GLU A O 1
ATOM 722 N N . ALA A 1 90 ? -3.244 -8.814 11.469 1.00 91.50 90 ALA A N 1
ATOM 723 C CA . ALA A 1 90 ? -4.148 -8.702 10.332 1.00 91.50 90 ALA A CA 1
ATOM 724 C C . ALA A 1 90 ? -3.749 -7.554 9.395 1.00 91.50 90 ALA A C 1
ATOM 726 O O . ALA A 1 90 ? -3.816 -7.715 8.172 1.00 91.50 90 ALA A O 1
ATOM 727 N N . TYR A 1 91 ? -3.325 -6.422 9.960 1.00 96.25 91 TYR A N 1
ATOM 728 C CA . TYR A 1 91 ? -2.873 -5.251 9.214 1.00 96.25 91 TYR A CA 1
ATOM 729 C C . TYR A 1 91 ? -1.542 -5.514 8.507 1.00 96.25 91 TYR A C 1
ATOM 731 O O . TYR A 1 91 ? -1.394 -5.199 7.327 1.00 96.25 91 TYR A O 1
ATOM 739 N N . LYS A 1 92 ? -0.600 -6.188 9.178 1.00 97.50 92 LYS A N 1
ATOM 740 C CA . LYS A 1 92 ? 0.648 -6.649 8.564 1.00 97.50 92 LYS A CA 1
ATOM 741 C C . LYS A 1 92 ? 0.374 -7.543 7.358 1.00 97.50 92 LYS A C 1
ATOM 743 O O . LYS A 1 92 ? 0.944 -7.303 6.300 1.00 97.50 92 LYS A O 1
ATOM 748 N N . ALA A 1 93 ? -0.530 -8.514 7.484 1.00 97.81 93 ALA A N 1
ATOM 749 C CA . ALA A 1 93 ? -0.876 -9.400 6.374 1.00 97.81 93 ALA A CA 1
ATOM 750 C C . ALA A 1 93 ? -1.403 -8.628 5.147 1.00 97.81 93 ALA A C 1
ATOM 752 O O . ALA A 1 93 ? -1.096 -8.992 4.014 1.00 97.81 93 ALA A O 1
ATOM 753 N N . MET A 1 94 ? -2.150 -7.536 5.357 1.00 98.12 94 MET A N 1
ATOM 754 C CA . MET A 1 94 ? -2.594 -6.659 4.265 1.00 98.12 94 MET A CA 1
ATOM 755 C C . MET A 1 94 ? -1.410 -5.979 3.569 1.00 98.12 94 MET A C 1
ATOM 757 O O . MET A 1 94 ? -1.345 -5.969 2.342 1.00 98.12 94 MET A O 1
ATOM 761 N N . PHE A 1 95 ? -0.447 -5.444 4.324 1.00 97.81 95 PHE A N 1
ATOM 762 C CA . PHE A 1 95 ? 0.745 -4.819 3.743 1.00 97.81 95 PHE A CA 1
ATOM 763 C C . PHE A 1 95 ? 1.696 -5.816 3.077 1.00 97.81 95 PHE A C 1
ATOM 765 O O . PHE A 1 95 ? 2.289 -5.483 2.052 1.00 97.81 95 PHE A O 1
ATOM 772 N N . ASP A 1 96 ? 1.807 -7.038 3.596 1.00 98.25 96 ASP A N 1
ATOM 773 C CA . ASP A 1 96 ? 2.586 -8.104 2.960 1.00 98.25 96 ASP A CA 1
ATOM 774 C C . ASP A 1 96 ? 1.986 -8.476 1.586 1.00 98.25 96 ASP A C 1
ATOM 776 O O . ASP A 1 96 ? 2.719 -8.662 0.607 1.00 98.25 96 ASP A O 1
ATOM 780 N N . GLU A 1 97 ? 0.652 -8.498 1.463 1.00 98.19 97 GLU A N 1
ATOM 781 C CA . GLU A 1 97 ? -0.039 -8.684 0.179 1.00 98.19 97 GLU A CA 1
ATOM 782 C C . GLU A 1 97 ? 0.234 -7.520 -0.791 1.00 98.19 97 GLU A C 1
ATOM 784 O O . GLU A 1 97 ? 0.593 -7.743 -1.953 1.00 98.19 97 GLU A O 1
ATOM 789 N N . ILE A 1 98 ? 0.131 -6.274 -0.314 1.00 98.19 98 ILE A N 1
ATOM 790 C CA . ILE A 1 98 ? 0.441 -5.066 -1.100 1.00 98.19 98 ILE A CA 1
ATOM 791 C C . ILE A 1 98 ? 1.887 -5.119 -1.609 1.00 98.19 98 ILE A C 1
ATOM 793 O O . ILE A 1 98 ? 2.130 -4.927 -2.803 1.00 98.19 98 ILE A O 1
ATOM 797 N N . GLY A 1 99 ? 2.844 -5.432 -0.732 1.00 97.50 99 GLY A N 1
ATOM 798 C CA . GLY A 1 99 ? 4.259 -5.562 -1.076 1.00 97.50 99 GLY A CA 1
ATOM 799 C C . GLY A 1 99 ? 4.512 -6.662 -2.107 1.00 97.50 99 GLY A C 1
ATOM 800 O O . GLY A 1 99 ? 5.261 -6.459 -3.065 1.00 97.50 99 GLY A O 1
ATOM 801 N N . THR A 1 100 ? 3.826 -7.799 -1.981 1.00 98.12 100 THR A N 1
ATOM 802 C CA . THR A 1 100 ? 3.897 -8.895 -2.959 1.00 98.12 100 THR A CA 1
ATOM 803 C C . THR A 1 100 ? 3.403 -8.449 -4.337 1.00 98.12 100 THR A C 1
ATOM 805 O O . THR A 1 100 ? 4.083 -8.678 -5.342 1.00 98.12 100 THR A O 1
ATOM 808 N N . ARG A 1 101 ? 2.264 -7.744 -4.401 1.00 97.44 101 ARG A N 1
ATOM 809 C CA . ARG A 1 101 ? 1.716 -7.191 -5.652 1.00 97.44 101 ARG A CA 1
ATOM 810 C C . ARG A 1 101 ? 2.653 -6.168 -6.288 1.00 97.44 101 ARG A C 1
ATOM 812 O O . ARG A 1 101 ? 2.869 -6.214 -7.499 1.00 97.44 101 ARG A O 1
ATOM 819 N N . LEU A 1 102 ? 3.224 -5.263 -5.493 1.00 96.19 102 LEU A N 1
ATOM 820 C CA . LEU A 1 102 ? 4.187 -4.268 -5.975 1.00 96.19 102 LEU A CA 1
ATOM 821 C C . LEU A 1 102 ? 5.444 -4.937 -6.541 1.00 96.19 102 LEU A C 1
ATOM 823 O O . LEU A 1 102 ? 5.863 -4.608 -7.648 1.00 96.19 102 LEU A O 1
ATOM 827 N N . ASN A 1 103 ? 5.996 -5.930 -5.843 1.00 96.38 103 ASN A N 1
ATOM 828 C CA . ASN A 1 103 ? 7.166 -6.673 -6.311 1.00 96.38 103 ASN A CA 1
ATOM 829 C C . ASN A 1 103 ? 6.900 -7.426 -7.617 1.00 96.38 103 ASN A C 1
ATOM 831 O O . ASN A 1 103 ? 7.744 -7.414 -8.514 1.00 96.38 103 ASN A O 1
ATOM 835 N N . ALA A 1 104 ? 5.732 -8.059 -7.752 1.00 97.00 104 ALA A N 1
ATOM 836 C CA . ALA A 1 104 ? 5.339 -8.716 -8.996 1.00 97.00 104 ALA A CA 1
ATOM 837 C C . ALA A 1 104 ? 5.279 -7.711 -10.159 1.00 97.00 104 ALA A C 1
ATOM 839 O O . ALA A 1 104 ? 5.872 -7.950 -11.212 1.00 97.00 104 ALA A O 1
ATOM 840 N N . LYS A 1 105 ? 4.653 -6.545 -9.946 1.00 95.25 105 LYS A N 1
ATOM 841 C CA . LYS A 1 105 ? 4.577 -5.486 -10.963 1.00 95.25 105 LYS A CA 1
ATOM 842 C C . LYS A 1 105 ? 5.925 -4.869 -11.310 1.00 95.25 105 LYS A C 1
ATOM 844 O O . LYS A 1 105 ? 6.187 -4.650 -12.490 1.00 95.25 105 LYS A O 1
ATOM 849 N N . ASN A 1 106 ? 6.810 -4.670 -10.340 1.00 93.38 106 ASN A N 1
ATOM 850 C CA . ASN A 1 106 ? 8.167 -4.202 -10.614 1.00 93.38 106 ASN A CA 1
ATOM 851 C C . ASN A 1 106 ? 8.931 -5.186 -11.508 1.00 93.38 106 ASN A C 1
ATOM 853 O O . ASN A 1 106 ? 9.502 -4.767 -12.511 1.00 93.38 106 ASN A O 1
ATOM 857 N N . LYS A 1 107 ? 8.863 -6.495 -11.227 1.00 96.31 107 LYS A N 1
ATOM 858 C CA . LYS A 1 107 ? 9.505 -7.522 -12.068 1.00 96.31 107 LYS A CA 1
ATOM 859 C C . LYS A 1 107 ? 8.961 -7.541 -13.499 1.00 96.31 107 LYS A C 1
ATOM 861 O O . LYS A 1 107 ? 9.739 -7.655 -14.447 1.00 96.31 107 LYS A O 1
ATOM 866 N N . GLU A 1 108 ? 7.642 -7.410 -13.669 1.00 95.62 108 GLU A N 1
ATOM 867 C CA . GLU A 1 108 ? 7.016 -7.287 -14.995 1.00 95.62 108 GLU A CA 1
ATOM 868 C C . GLU A 1 108 ? 7.574 -6.071 -15.758 1.00 95.62 108 GLU A C 1
ATOM 870 O O . GLU A 1 108 ? 7.991 -6.188 -16.914 1.00 95.62 108 GLU A O 1
ATOM 875 N N . ILE A 1 109 ? 7.639 -4.908 -15.102 1.00 93.25 109 ILE A N 1
ATOM 876 C CA . ILE A 1 109 ? 8.140 -3.663 -15.699 1.00 93.25 109 ILE A CA 1
ATOM 877 C C . ILE A 1 109 ? 9.630 -3.779 -16.046 1.00 93.25 109 ILE A C 1
ATOM 879 O O . ILE A 1 109 ? 10.029 -3.417 -17.155 1.00 93.25 109 ILE A O 1
ATOM 883 N N . GLU A 1 110 ? 10.456 -4.319 -15.151 1.00 94.69 110 GLU A N 1
ATOM 884 C CA . GLU A 1 110 ? 11.890 -4.529 -15.378 1.00 94.69 110 GLU A CA 1
ATOM 885 C C . GLU A 1 110 ? 12.159 -5.419 -16.595 1.00 94.69 110 GLU A C 1
ATOM 887 O O . GLU A 1 110 ? 13.021 -5.102 -17.423 1.00 94.69 110 GLU A O 1
ATOM 892 N N . ALA A 1 111 ? 11.394 -6.505 -16.752 1.00 95.12 111 ALA A N 1
ATOM 893 C CA . ALA A 1 111 ? 11.502 -7.388 -17.907 1.00 95.12 111 ALA A CA 1
ATOM 894 C C . ALA A 1 111 ? 11.212 -6.637 -19.218 1.00 95.12 111 ALA A C 1
ATOM 896 O O . ALA A 1 111 ? 11.978 -6.745 -20.184 1.00 95.12 111 ALA A O 1
ATOM 897 N N . VAL A 1 112 ? 10.159 -5.813 -19.236 1.00 95.00 112 VAL A N 1
ATOM 898 C CA . VAL A 1 112 ? 9.796 -4.978 -20.392 1.00 95.00 112 VAL A CA 1
ATOM 899 C C . VAL A 1 112 ? 10.877 -3.938 -20.692 1.00 95.00 112 VAL A C 1
ATOM 901 O O . VAL A 1 112 ? 11.268 -3.766 -21.851 1.00 95.00 112 VAL A O 1
ATOM 904 N N . VAL A 1 113 ? 11.400 -3.254 -19.672 1.00 94.06 113 VAL A N 1
ATOM 905 C CA . VAL A 1 113 ? 12.464 -2.249 -19.830 1.00 94.06 113 VAL A CA 1
ATOM 906 C C . VAL A 1 113 ? 13.736 -2.888 -20.392 1.00 94.06 113 VAL A C 1
ATOM 908 O O . VAL A 1 113 ? 14.330 -2.352 -21.331 1.00 94.06 113 VAL A O 1
ATOM 911 N N . LYS A 1 114 ? 14.124 -4.066 -19.891 1.00 94.06 114 LYS A N 1
ATOM 912 C CA . LYS A 1 114 ? 15.289 -4.821 -20.377 1.00 94.06 114 LYS A CA 1
ATOM 913 C C . LYS A 1 114 ? 15.113 -5.302 -21.818 1.00 94.06 114 LYS A C 1
ATOM 915 O O . LYS A 1 114 ? 16.065 -5.266 -22.596 1.00 94.06 114 LYS A O 1
ATOM 920 N N . ALA A 1 115 ? 13.914 -5.738 -22.200 1.00 92.75 115 ALA A N 1
ATOM 921 C CA . ALA A 1 115 ? 13.625 -6.114 -23.582 1.00 92.75 115 ALA A CA 1
ATOM 922 C C . ALA A 1 115 ? 13.756 -4.904 -24.525 1.00 92.75 115 ALA A C 1
ATOM 924 O O . ALA A 1 115 ? 14.455 -4.975 -25.538 1.00 92.75 115 ALA A O 1
ATOM 925 N N . LYS A 1 116 ? 13.167 -3.759 -24.152 1.00 91.88 116 LYS A N 1
ATOM 926 C CA . LYS A 1 116 ? 13.254 -2.514 -24.933 1.00 91.88 116 LYS A CA 1
ATOM 927 C C . LYS A 1 116 ? 14.687 -1.993 -25.054 1.00 91.88 116 LYS A C 1
ATOM 929 O O . LYS A 1 116 ? 15.082 -1.550 -26.133 1.00 91.88 116 LYS A O 1
ATOM 934 N N . SER A 1 117 ? 15.483 -2.060 -23.986 1.00 90.50 117 SER A N 1
ATOM 935 C CA . SER A 1 117 ? 16.873 -1.594 -24.018 1.00 90.50 117 SER A CA 1
ATOM 936 C C . SER A 1 117 ? 17.747 -2.443 -24.945 1.00 90.50 117 SER A C 1
ATOM 938 O O . SER A 1 117 ? 18.521 -1.880 -25.718 1.00 90.50 117 SER A O 1
ATOM 940 N N . LYS A 1 118 ? 17.567 -3.772 -24.961 1.00 90.38 118 LYS A N 1
ATOM 941 C CA . LYS A 1 118 ? 18.254 -4.675 -25.903 1.00 90.38 118 LYS A CA 1
ATOM 942 C C . LYS A 1 118 ? 17.915 -4.363 -27.360 1.00 90.38 118 LYS A C 1
ATOM 944 O O . LYS A 1 118 ? 18.819 -4.298 -28.189 1.00 90.38 118 LYS A O 1
ATOM 949 N N . ILE A 1 119 ? 16.637 -4.127 -27.665 1.00 89.19 119 ILE A N 1
ATOM 950 C CA . ILE A 1 119 ? 16.195 -3.755 -29.019 1.00 89.19 119 ILE A CA 1
ATOM 951 C C . ILE A 1 119 ? 16.841 -2.430 -29.442 1.00 89.19 119 ILE A C 1
ATOM 953 O O . ILE A 1 119 ? 17.397 -2.337 -30.535 1.00 89.19 119 ILE A O 1
ATOM 957 N N . LYS A 1 120 ? 16.843 -1.426 -28.556 1.00 87.81 120 LYS A N 1
ATOM 958 C CA . LYS A 1 120 ? 17.457 -0.119 -28.829 1.00 87.81 120 LYS A CA 1
ATOM 959 C C . LYS A 1 120 ? 18.969 -0.225 -29.070 1.00 87.81 120 LYS A C 1
ATOM 961 O O . LYS A 1 120 ? 19.477 0.408 -29.990 1.00 87.81 120 LYS A O 1
ATOM 966 N N . GLN A 1 121 ? 19.677 -1.049 -28.295 1.00 85.56 121 GLN A N 1
ATOM 967 C CA . GLN A 1 121 ? 21.115 -1.291 -28.475 1.00 85.56 121 GLN A CA 1
ATOM 968 C C . GLN A 1 121 ? 21.428 -2.058 -29.769 1.00 85.56 121 GLN A C 1
ATOM 970 O O . GLN A 1 121 ? 22.393 -1.739 -30.458 1.00 85.56 121 GLN A O 1
ATOM 975 N N . ALA A 1 122 ? 20.613 -3.053 -30.132 1.00 83.44 122 ALA A N 1
ATOM 976 C CA . ALA A 1 122 ? 20.774 -3.775 -31.393 1.00 83.44 122 ALA A CA 1
ATOM 977 C C . ALA A 1 122 ? 20.527 -2.859 -32.605 1.00 83.44 122 ALA A C 1
ATOM 979 O O . ALA A 1 122 ? 21.269 -2.922 -33.585 1.00 83.44 122 ALA A O 1
ATOM 980 N N . ALA A 1 123 ? 19.530 -1.973 -32.521 1.00 81.94 123 ALA A N 1
ATOM 981 C CA . ALA A 1 123 ? 19.264 -0.968 -33.544 1.00 81.94 123 ALA A CA 1
ATOM 982 C C . ALA A 1 123 ? 20.410 0.054 -33.666 1.00 81.94 123 ALA A C 1
ATOM 984 O O . ALA A 1 123 ? 20.827 0.358 -34.782 1.00 81.94 123 ALA A O 1
ATOM 985 N N . SER A 1 124 ? 20.972 0.535 -32.547 1.00 79.12 124 SER A N 1
ATOM 986 C CA . SER A 1 124 ? 22.081 1.500 -32.593 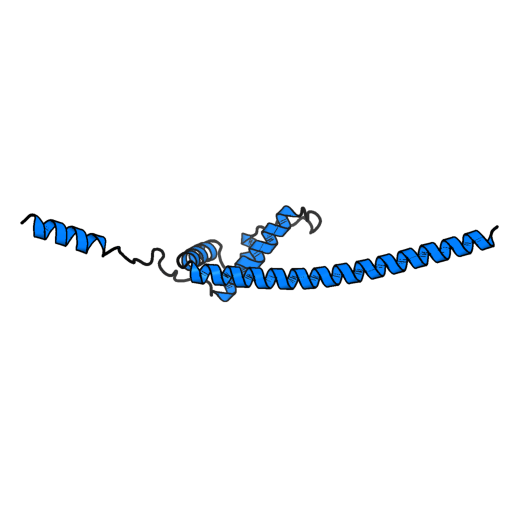1.00 79.12 124 SER A CA 1
ATOM 987 C C . SER A 1 124 ? 23.371 0.891 -33.148 1.00 79.12 124 SER A C 1
ATOM 989 O O . SER A 1 124 ? 24.059 1.557 -33.915 1.00 79.12 124 SER A O 1
ATOM 991 N N . LYS A 1 125 ? 23.679 -0.376 -32.824 1.00 80.62 125 LYS A N 1
ATOM 992 C CA . LYS A 1 125 ? 24.829 -1.098 -33.401 1.00 80.62 125 LYS A CA 1
ATOM 993 C C . LYS A 1 125 ? 24.677 -1.315 -34.909 1.00 80.62 125 LYS A C 1
ATOM 995 O O . LYS A 1 125 ? 25.597 -1.047 -35.669 1.00 80.62 125 LYS A O 1
ATOM 1000 N N . ARG A 1 126 ? 23.489 -1.716 -35.376 1.00 75.06 126 ARG A N 1
ATOM 1001 C CA . ARG A 1 126 ? 23.222 -1.857 -36.821 1.00 75.06 126 ARG A CA 1
ATOM 1002 C C . ARG A 1 126 ? 23.342 -0.525 -37.568 1.00 75.06 126 ARG A C 1
ATOM 1004 O O . ARG A 1 126 ? 23.845 -0.502 -38.691 1.00 75.06 126 ARG A O 1
ATOM 1011 N N . ALA A 1 127 ? 22.915 0.575 -36.949 1.00 75.81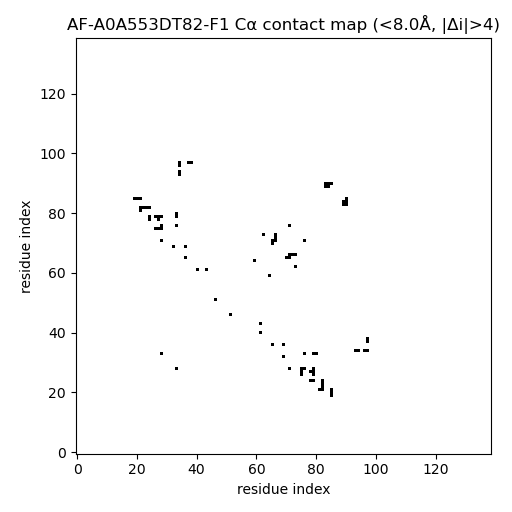 127 ALA A N 1
ATOM 1012 C CA . ALA A 1 127 ? 23.077 1.912 -37.510 1.00 75.81 127 ALA A CA 1
ATOM 1013 C C . ALA A 1 127 ?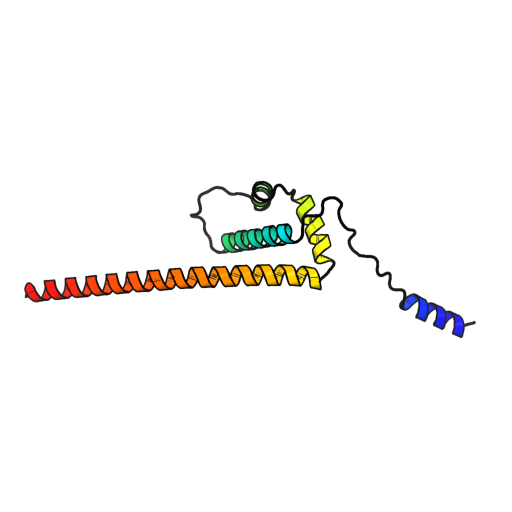 24.560 2.327 -37.594 1.00 75.81 127 ALA A C 1
ATOM 1015 O O . ALA A 1 127 ? 24.988 2.798 -38.645 1.00 75.81 127 ALA A O 1
ATOM 1016 N N . SER A 1 128 ? 25.370 2.085 -36.552 1.00 74.44 128 SER A N 1
ATOM 1017 C CA . SER A 1 128 ? 26.814 2.386 -36.589 1.00 74.44 128 SER A CA 1
ATOM 1018 C C . SER A 1 128 ? 27.580 1.529 -37.603 1.00 74.44 128 SER A C 1
ATOM 1020 O O . SER A 1 128 ? 28.476 2.024 -38.289 1.00 74.44 128 SER A O 1
ATOM 1022 N N . ASP A 1 129 ? 27.198 0.261 -37.753 1.00 75.19 129 ASP A N 1
ATOM 1023 C CA . ASP A 1 129 ? 27.820 -0.659 -38.711 1.00 75.19 129 ASP A CA 1
ATOM 1024 C C . ASP A 1 129 ? 27.490 -0.277 -40.162 1.00 75.19 129 ASP A C 1
ATOM 1026 O O . ASP A 1 129 ? 28.324 -0.420 -41.055 1.00 75.19 129 ASP A O 1
ATOM 1030 N N . SER A 1 130 ? 26.293 0.261 -40.405 1.00 76.31 130 SER A N 1
ATOM 1031 C CA . SER A 1 130 ? 25.881 0.730 -41.735 1.00 76.31 130 SER A CA 1
ATOM 1032 C C . SER A 1 130 ? 26.600 2.024 -42.126 1.00 76.31 130 SER A C 1
ATOM 1034 O O . SER A 1 130 ? 27.092 2.138 -43.248 1.00 76.31 130 SER A O 1
ATOM 1036 N N . ILE A 1 131 ? 26.738 2.958 -41.176 1.00 74.25 131 ILE A N 1
ATOM 1037 C CA . ILE A 1 131 ? 27.472 4.216 -41.372 1.00 74.25 131 ILE A CA 1
ATOM 1038 C C . ILE A 1 131 ? 28.954 3.929 -41.647 1.00 74.25 131 ILE A C 1
ATOM 1040 O O . ILE A 1 131 ? 29.500 4.426 -42.625 1.00 74.25 131 ILE A O 1
ATOM 1044 N N . SER A 1 132 ? 29.601 3.064 -40.857 1.00 70.00 132 SER A N 1
ATOM 1045 C CA . SER A 1 132 ? 31.027 2.743 -41.044 1.00 70.00 132 SER A CA 1
ATOM 1046 C C . SER A 1 132 ? 31.340 2.042 -42.375 1.00 70.00 132 SER A C 1
ATOM 1048 O O . SER A 1 132 ? 32.409 2.265 -42.947 1.00 70.00 132 SER A O 1
ATOM 1050 N N . ARG A 1 133 ? 30.411 1.234 -42.911 1.00 71.12 133 ARG A N 1
ATOM 1051 C CA . ARG A 1 133 ? 30.545 0.621 -44.245 1.00 71.12 133 ARG A CA 1
ATOM 1052 C C . ARG A 1 133 ? 30.438 1.643 -45.375 1.00 71.12 133 ARG A C 1
ATOM 1054 O O . ARG A 1 133 ? 31.235 1.568 -46.305 1.00 71.12 133 ARG A O 1
ATOM 1061 N N . GLN A 1 134 ? 29.512 2.599 -45.286 1.00 69.25 134 GLN A N 1
ATOM 1062 C CA . GLN A 1 134 ? 29.382 3.668 -46.284 1.00 69.25 134 GLN A CA 1
ATOM 1063 C C . GLN A 1 134 ? 30.621 4.571 -46.310 1.00 69.25 134 GLN A C 1
ATOM 1065 O O . GLN A 1 134 ? 31.142 4.858 -47.383 1.00 69.25 134 GLN A O 1
ATOM 1070 N N . THR A 1 135 ? 31.175 4.938 -45.151 1.00 66.94 135 THR A N 1
ATOM 1071 C CA . THR A 1 135 ? 32.382 5.782 -45.083 1.00 66.94 135 THR A CA 1
ATOM 1072 C C . THR A 1 135 ? 33.621 5.106 -45.680 1.00 66.94 135 THR A C 1
ATOM 1074 O O . THR A 1 135 ? 34.515 5.788 -46.171 1.00 66.94 135 THR A O 1
ATOM 1077 N N . LYS A 1 136 ? 33.684 3.767 -45.671 1.00 69.12 136 LYS A N 1
ATOM 1078 C CA . LYS A 1 136 ? 34.794 2.999 -46.259 1.00 69.12 136 LYS A CA 1
ATOM 1079 C C . LYS A 1 136 ? 34.701 2.859 -47.784 1.00 69.12 136 LYS A C 1
ATOM 1081 O O . LYS A 1 136 ? 35.712 2.583 -48.406 1.00 69.12 136 LYS A O 1
ATOM 1086 N N . GLN A 1 137 ? 33.515 3.022 -48.375 1.00 65.31 137 GLN A N 1
ATOM 1087 C CA . GLN A 1 137 ? 33.315 2.968 -49.832 1.00 65.31 137 GLN A CA 1
ATOM 1088 C C . GLN A 1 137 ? 33.561 4.313 -50.533 1.00 65.31 137 GLN A C 1
ATOM 1090 O O . GLN A 1 137 ? 33.681 4.346 -51.751 1.00 65.31 137 GLN A O 1
ATOM 1095 N N . ILE A 1 138 ? 33.616 5.413 -49.778 1.00 65.69 138 ILE A N 1
ATOM 1096 C CA . ILE A 1 138 ? 33.827 6.778 -50.296 1.00 65.69 138 ILE A CA 1
ATOM 1097 C C . ILE A 1 138 ? 35.324 7.171 -50.259 1.00 65.69 138 ILE A C 1
ATOM 1099 O O . ILE A 1 138 ? 35.702 8.228 -50.756 1.00 65.69 138 ILE A O 1
ATOM 1103 N N . ARG A 1 139 ? 36.185 6.325 -49.680 1.00 50.41 139 ARG A N 1
ATOM 1104 C CA . ARG A 1 139 ? 37.632 6.529 -49.535 1.00 50.41 139 ARG A CA 1
ATOM 1105 C C . ARG A 1 139 ? 38.400 5.538 -50.396 1.00 50.41 139 ARG A C 1
ATOM 1107 O O . ARG A 1 139 ? 39.446 5.954 -50.931 1.00 50.41 139 ARG A O 1
#

Sequence (139 aa):
MKQLIVFFILVFSLSGCKEEAIKKPKDLIEKKVMVDILYDLSLLEASKYQNLGKIGNKKVSPSQFIYNKYKTDSIQVLKSNMYYASNIEAYKAMFDEIGTRLNAKNKEIEAVVKAKSKIKQAASKRASDSISRQTKQIR

InterPro domains:
  IPR025381 Domain of unknown function DUF4296 [PF14129] (25-107)

Radius of gyration: 28.51 Å; Cα contacts (8 Å, |Δi|>4): 48; chains: 1; bounding box: 59×29×107 Å